Protein AF-A0A9E1VMJ1-F1 (afdb_monomer_lite)

Secondary structure (DSSP, 8-state):
-PPP-----S--EEE-----TTSSHHHHHHHHHTSTTBPPP---HHHHHHHHHHHTTSS-HHHHHHHHHHHHHHHHHHHHTTTT----TTSTT-GGGSS-THHHHHHTTS--GGGHHHHHHHH--EEE-

Radius of gyration: 15.71 Å; chains: 1; bounding box: 40×33×39 Å

Structure (mmCIF, N/CA/C/O backbone):
data_AF-A0A9E1VMJ1-F1
#
_entry.id   AF-A0A9E1VMJ1-F1
#
loop_
_atom_site.group_PDB
_atom_site.id
_atom_site.type_symbol
_atom_site.label_atom_id
_atom_site.label_alt_id
_atom_site.label_comp_id
_atom_site.label_asym_id
_atom_site.label_entity_id
_atom_site.label_seq_id
_atom_site.pdbx_PDB_ins_code
_atom_site.Cartn_x
_atom_site.Cartn_y
_atom_site.Cartn_z
_atom_site.occupancy
_atom_site.B_iso_or_equiv
_atom_site.auth_seq_id
_atom_site.auth_comp_id
_atom_site.auth_asym_id
_atom_site.auth_atom_id
_atom_site.pdbx_PDB_model_num
ATOM 1 N N . MET A 1 1 ? -27.225 -10.116 18.320 1.00 72.56 1 MET A N 1
ATOM 2 C CA . MET A 1 1 ? -26.553 -9.178 17.393 1.00 72.56 1 MET A CA 1
ATOM 3 C C . MET A 1 1 ? -25.948 -9.985 16.261 1.00 72.56 1 MET A C 1
ATOM 5 O O . MET A 1 1 ? -25.464 -11.077 16.528 1.00 72.56 1 MET A O 1
ATOM 9 N N . VAL A 1 2 ? -26.036 -9.494 15.025 1.00 88.06 2 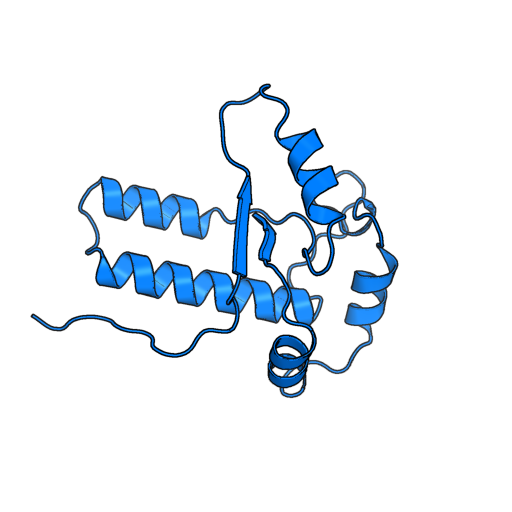VAL A N 1
ATOM 10 C CA . VAL A 1 2 ? -25.377 -10.110 13.863 1.00 88.06 2 VAL A CA 1
ATOM 11 C C . VAL A 1 2 ? -23.938 -9.604 13.831 1.00 88.06 2 VAL A C 1
ATOM 13 O O . VAL A 1 2 ? -23.740 -8.401 13.944 1.00 88.06 2 VAL A O 1
ATOM 16 N N . THR A 1 3 ? -22.961 -10.503 13.708 1.00 93.88 3 THR A N 1
ATOM 17 C CA . THR A 1 3 ? -21.536 -10.149 13.616 1.00 93.88 3 THR A CA 1
ATOM 18 C C . THR A 1 3 ? -21.073 -10.249 12.172 1.00 93.88 3 THR A C 1
ATOM 20 O O . THR A 1 3 ? -21.256 -11.284 11.528 1.00 93.88 3 THR A O 1
ATOM 23 N N . LEU A 1 4 ? -20.447 -9.190 11.669 1.00 93.38 4 LEU A N 1
ATOM 24 C CA . LEU A 1 4 ? -19.825 -9.183 10.353 1.00 93.38 4 LEU A CA 1
ATOM 25 C C . LEU A 1 4 ? -18.495 -9.942 10.396 1.00 93.38 4 LEU A C 1
ATOM 27 O O . LEU A 1 4 ? -17.663 -9.752 11.28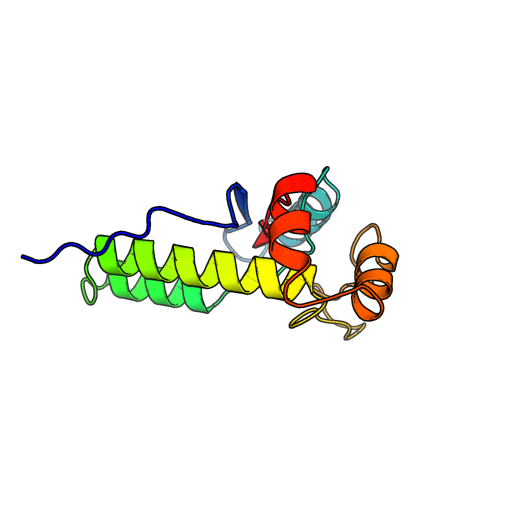2 1.00 93.38 4 LEU A O 1
ATOM 31 N N . SER A 1 5 ? -18.291 -10.832 9.430 1.00 91.69 5 SER A N 1
ATOM 32 C CA . SER A 1 5 ? -17.053 -11.596 9.315 1.00 91.69 5 SER A CA 1
ATOM 33 C C . SER A 1 5 ? -16.753 -11.903 7.856 1.00 91.69 5 SER A C 1
ATOM 35 O O . SER A 1 5 ? -17.592 -12.444 7.134 1.00 91.69 5 SER A O 1
ATOM 37 N N . ARG A 1 6 ? -15.528 -11.585 7.435 1.00 89.50 6 ARG A N 1
ATOM 38 C CA . ARG A 1 6 ? -14.956 -11.978 6.148 1.00 89.50 6 ARG A CA 1
ATOM 39 C C . ARG A 1 6 ? -13.825 -12.966 6.421 1.00 89.50 6 ARG A C 1
ATOM 41 O O . ARG A 1 6 ? -12.862 -12.624 7.095 1.00 89.50 6 ARG A O 1
ATOM 48 N N . LYS A 1 7 ? -13.970 -14.201 5.933 1.00 88.81 7 LYS A N 1
ATOM 49 C CA . LYS A 1 7 ? -12.997 -15.280 6.184 1.00 88.81 7 LYS A CA 1
ATOM 50 C C . LYS A 1 7 ? -11.830 -15.282 5.200 1.00 88.81 7 LYS A C 1
ATOM 52 O O . LYS A 1 7 ? -10.720 -15.613 5.591 1.00 88.81 7 LYS A O 1
ATOM 57 N N . ASN A 1 8 ? -12.096 -14.921 3.946 1.00 90.75 8 ASN A N 1
ATOM 58 C CA . ASN A 1 8 ? -11.112 -14.956 2.870 1.00 90.75 8 ASN A CA 1
ATOM 59 C C . ASN A 1 8 ? -10.637 -13.540 2.554 1.00 90.75 8 ASN A C 1
ATOM 61 O O . ASN A 1 8 ? -11.457 -12.624 2.467 1.00 90.75 8 ASN A O 1
ATOM 65 N N . TYR A 1 9 ? -9.337 -13.395 2.345 1.00 92.94 9 TYR A N 1
ATOM 66 C CA . TYR A 1 9 ? -8.681 -12.146 1.986 1.00 92.94 9 TYR A CA 1
ATOM 67 C C . TYR A 1 9 ? -7.532 -12.434 1.016 1.00 92.94 9 TYR A C 1
ATOM 69 O O . TYR A 1 9 ? -6.956 -13.520 1.029 1.00 92.94 9 TYR A O 1
ATOM 77 N N . PHE A 1 10 ? -7.228 -11.463 0.165 1.00 94.12 10 PHE A N 1
ATOM 78 C CA . PHE A 1 10 ? -6.083 -11.465 -0.741 1.00 94.12 10 PHE A CA 1
ATOM 79 C C . PHE A 1 10 ? -4.867 -10.795 -0.100 1.00 94.12 10 PHE A C 1
ATOM 81 O O . PHE A 1 10 ? -3.746 -11.276 -0.248 1.00 94.12 10 PHE A O 1
ATOM 88 N N . ALA A 1 11 ? -5.078 -9.689 0.618 1.00 94.56 11 ALA A N 1
ATOM 89 C CA . ALA A 1 11 ? -4.002 -8.935 1.252 1.00 94.56 11 ALA A CA 1
ATOM 90 C C . ALA A 1 11 ? -3.560 -9.597 2.571 1.00 94.56 11 ALA A C 1
ATOM 92 O O . ALA A 1 11 ? -3.917 -9.152 3.657 1.00 94.56 11 ALA A O 1
ATOM 93 N N . GLU A 1 12 ? -2.782 -10.683 2.482 1.00 94.44 12 GLU A N 1
ATOM 94 C CA . GLU A 1 12 ? -2.308 -11.426 3.664 1.00 94.44 12 GLU A CA 1
ATOM 95 C C . GLU A 1 12 ? -1.321 -10.630 4.526 1.00 94.44 12 GLU A C 1
ATOM 97 O O . GLU A 1 12 ? -1.262 -10.810 5.744 1.00 94.44 12 GLU A O 1
ATOM 102 N N . LYS A 1 13 ? -0.512 -9.779 3.888 1.00 96.88 13 LYS A N 1
ATOM 103 C CA . LYS A 1 13 ? 0.498 -8.953 4.547 1.00 96.88 13 LYS A CA 1
ATOM 104 C C . LYS A 1 13 ? 0.355 -7.514 4.099 1.00 96.88 13 LYS A C 1
ATOM 106 O O . LYS A 1 13 ? 0.337 -7.219 2.906 1.00 96.88 13 LYS A O 1
ATOM 111 N N . ILE A 1 14 ? 0.283 -6.633 5.084 1.00 96.44 14 ILE A N 1
ATOM 112 C CA . ILE A 1 14 ? 0.139 -5.199 4.890 1.00 96.44 14 ILE A CA 1
ATOM 113 C C . ILE A 1 14 ? 1.157 -4.515 5.798 1.00 96.44 14 ILE A C 1
ATOM 115 O O . ILE A 1 14 ? 1.301 -4.895 6.963 1.00 96.44 14 ILE A O 1
ATOM 119 N N . VAL A 1 15 ? 1.860 -3.524 5.265 1.00 95.94 15 VAL A N 1
ATOM 120 C CA . VAL A 1 15 ? 2.715 -2.617 6.028 1.00 95.94 15 VAL A CA 1
ATOM 121 C C . VAL A 1 15 ? 2.101 -1.222 5.993 1.00 95.94 15 VAL A C 1
ATOM 123 O O . VAL A 1 15 ? 1.675 -0.761 4.939 1.00 95.94 15 VAL A O 1
ATOM 126 N N . PHE A 1 16 ? 2.036 -0.586 7.161 1.00 94.44 16 PHE A N 1
ATOM 127 C CA . PHE A 1 16 ? 1.625 0.806 7.326 1.00 94.44 16 PHE A CA 1
ATOM 128 C C . PHE A 1 16 ? 2.814 1.601 7.860 1.00 94.44 16 PHE A C 1
ATOM 130 O O . PHE A 1 16 ? 3.391 1.229 8.888 1.00 94.44 16 PHE A O 1
ATOM 137 N N . VAL A 1 17 ? 3.173 2.688 7.185 1.00 93.06 17 VAL A N 1
ATOM 138 C CA . VAL A 1 17 ? 4.251 3.593 7.589 1.00 93.06 17 VAL A CA 1
ATOM 139 C C . VAL A 1 17 ? 3.657 4.920 8.058 1.00 93.06 17 VAL A C 1
ATOM 141 O O . VAL A 1 17 ? 3.454 5.846 7.277 1.00 93.06 17 VAL A O 1
ATOM 144 N N . ASP A 1 18 ? 3.425 5.041 9.365 1.00 91.12 18 ASP A N 1
ATOM 145 C CA . ASP A 1 18 ? 2.767 6.209 9.966 1.00 91.12 18 ASP A CA 1
ATOM 146 C C . ASP A 1 18 ? 3.644 6.955 10.998 1.00 91.12 18 ASP A C 1
ATOM 148 O O . ASP A 1 18 ? 4.699 6.482 11.425 1.00 91.12 18 ASP A O 1
ATOM 152 N N . GLY A 1 19 ? 3.245 8.182 11.350 1.00 90.38 19 GLY A N 1
ATOM 153 C CA . GLY A 1 19 ? 3.888 9.061 12.328 1.00 90.38 19 GLY A CA 1
ATOM 154 C C . GLY A 1 19 ? 3.744 10.551 11.988 1.00 90.38 19 GLY A C 1
ATOM 155 O O . GLY A 1 19 ? 3.141 10.942 10.991 1.00 90.38 19 GLY A O 1
ATOM 156 N N . LEU A 1 20 ? 4.360 11.429 12.781 1.00 92.62 20 LEU A N 1
ATOM 157 C CA . LEU A 1 20 ? 4.236 12.886 12.607 1.00 92.62 20 LEU A CA 1
ATOM 158 C C . LEU A 1 20 ? 4.966 13.423 11.358 1.00 92.62 20 LEU A C 1
ATOM 160 O O . LEU A 1 20 ? 5.939 12.822 10.890 1.00 92.62 20 LEU A O 1
ATOM 164 N N . PRO A 1 21 ? 4.536 14.558 10.777 1.00 91.75 21 PRO A N 1
ATOM 165 C CA . PRO A 1 21 ? 5.293 15.230 9.722 1.00 91.75 21 PRO A CA 1
ATOM 166 C C . PRO A 1 21 ? 6.748 15.490 10.144 1.00 91.75 21 PRO A C 1
ATOM 168 O O . PRO A 1 21 ? 7.021 15.834 11.289 1.00 91.75 21 PRO A O 1
ATOM 171 N N . GLY A 1 22 ? 7.695 15.306 9.221 1.00 92.00 22 GLY A N 1
ATOM 172 C CA . GLY A 1 22 ? 9.116 15.571 9.475 1.00 92.00 22 GLY A CA 1
ATOM 173 C C . GLY A 1 22 ? 9.904 14.460 10.185 1.00 92.00 22 GLY A C 1
ATOM 174 O O . GLY A 1 22 ? 11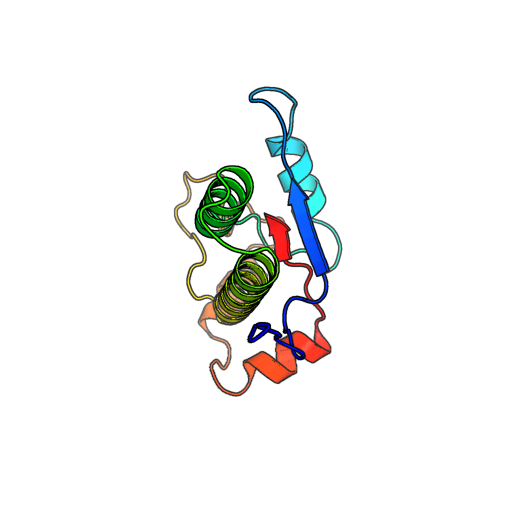.122 14.571 10.257 1.00 92.00 22 GLY A O 1
ATOM 175 N N . CYS A 1 23 ? 9.291 13.353 10.629 1.00 94.62 23 CYS A N 1
ATOM 176 C CA . CYS A 1 23 ? 10.031 12.255 11.284 1.00 94.62 23 CYS A CA 1
ATOM 177 C C . CYS A 1 23 ? 10.730 11.267 10.322 1.00 94.62 23 CYS A C 1
ATOM 179 O O . CYS A 1 23 ? 11.152 10.190 10.733 1.00 94.62 23 CYS A O 1
ATOM 181 N N . GLY A 1 24 ? 10.855 11.608 9.033 1.00 93.38 24 GLY A N 1
ATOM 182 C CA . GLY A 1 24 ? 11.598 10.799 8.055 1.00 93.38 24 GLY A CA 1
ATOM 183 C C . GLY A 1 24 ? 10.813 9.663 7.387 1.00 93.38 24 GLY A C 1
ATOM 184 O O . GLY A 1 24 ? 11.404 8.870 6.658 1.00 93.38 24 GLY A O 1
ATOM 185 N N . LYS A 1 25 ? 9.488 9.586 7.560 1.00 92.38 25 LYS A N 1
ATOM 186 C CA . LYS A 1 25 ? 8.652 8.510 6.979 1.00 92.38 25 LYS A CA 1
ATOM 187 C C . LYS A 1 25 ? 8.805 8.343 5.476 1.00 92.38 25 LYS A C 1
ATOM 189 O O . LYS A 1 25 ? 8.795 7.220 4.999 1.00 92.38 25 LYS A O 1
ATOM 194 N N . THR A 1 26 ? 8.982 9.432 4.734 1.00 91.25 26 THR A N 1
ATOM 195 C CA . THR A 1 26 ? 9.190 9.394 3.279 1.00 91.25 26 THR A CA 1
ATOM 196 C C . THR A 1 26 ? 10.426 8.577 2.894 1.00 91.25 26 THR A C 1
ATOM 198 O O . THR A 1 26 ? 10.375 7.780 1.956 1.00 91.25 26 THR A O 1
ATOM 201 N N . LEU A 1 27 ? 11.518 8.718 3.653 1.00 92.19 27 LEU A N 1
ATOM 202 C CA . LEU A 1 27 ? 12.730 7.923 3.460 1.00 92.19 27 LEU A CA 1
ATOM 203 C C . LEU A 1 27 ? 12.447 6.443 3.744 1.00 92.19 27 LEU A C 1
ATOM 205 O O . LEU A 1 27 ? 12.728 5.591 2.905 1.00 92.19 27 LEU A O 1
ATOM 209 N N . PHE A 1 28 ? 11.835 6.144 4.893 1.00 92.69 28 PHE A N 1
ATOM 210 C CA . PHE A 1 28 ? 11.503 4.767 5.265 1.00 92.69 28 PHE A CA 1
ATOM 211 C C . PHE A 1 28 ? 10.518 4.112 4.297 1.00 92.69 28 PHE A C 1
ATOM 213 O O . PHE A 1 28 ? 10.725 2.965 3.929 1.00 92.69 28 PHE A O 1
ATOM 220 N N . SER A 1 29 ? 9.513 4.843 3.818 1.00 90.75 29 SER A N 1
ATOM 221 C CA . SER A 1 29 ? 8.538 4.355 2.835 1.00 90.75 29 SER A CA 1
ATOM 222 C C . SER A 1 29 ? 9.229 3.930 1.540 1.00 90.75 29 SER A C 1
ATOM 224 O O . SER A 1 29 ? 8.896 2.894 0.968 1.00 90.75 29 SER A O 1
ATOM 226 N N . SER A 1 30 ? 10.240 4.689 1.105 1.00 90.06 30 SER A N 1
ATOM 227 C CA . SER A 1 30 ? 11.040 4.364 -0.082 1.00 90.06 30 SER A CA 1
ATOM 228 C C . SER A 1 30 ? 11.889 3.106 0.133 1.00 90.06 30 SER A C 1
ATOM 230 O O . SER A 1 30 ? 11.922 2.230 -0.727 1.00 90.06 30 SER A O 1
ATOM 232 N N . ILE A 1 31 ? 12.528 2.979 1.304 1.00 93.56 31 ILE A N 1
ATOM 233 C CA . ILE A 1 31 ? 13.335 1.802 1.670 1.00 93.56 31 ILE A CA 1
ATOM 234 C C . ILE A 1 31 ? 12.458 0.549 1.790 1.00 93.56 31 ILE A C 1
ATOM 236 O O . ILE A 1 31 ? 12.804 -0.498 1.250 1.00 93.56 31 ILE A O 1
ATOM 240 N N . ILE A 1 32 ? 11.313 0.655 2.466 1.00 95.06 32 ILE A N 1
ATOM 241 C CA . ILE A 1 32 ? 10.354 -0.439 2.651 1.00 95.06 32 ILE A CA 1
ATOM 242 C C . ILE A 1 32 ? 9.808 -0.897 1.297 1.00 95.06 32 ILE A C 1
ATOM 244 O O . ILE A 1 32 ? 9.786 -2.095 1.034 1.00 95.06 32 ILE A O 1
ATOM 248 N N . SER A 1 33 ? 9.470 0.036 0.400 1.00 93.69 33 SER A N 1
ATOM 249 C CA . SER A 1 33 ? 9.008 -0.283 -0.962 1.00 93.69 33 SER A CA 1
ATOM 250 C C . SER A 1 33 ? 10.032 -1.073 -1.785 1.00 93.69 33 SER A C 1
ATOM 252 O O . SER A 1 33 ? 9.650 -1.740 -2.741 1.00 93.69 33 SER A O 1
ATOM 254 N N . ALA A 1 34 ? 11.323 -0.982 -1.450 1.00 94.81 34 ALA A N 1
ATOM 255 C CA . ALA A 1 34 ? 12.402 -1.703 -2.124 1.00 94.81 34 ALA A CA 1
ATOM 256 C C . ALA A 1 34 ? 12.648 -3.117 -1.575 1.00 94.81 34 ALA A C 1
ATOM 258 O O . ALA A 1 34 ? 13.465 -3.856 -2.125 1.00 94.81 34 ALA A O 1
ATOM 259 N N . MET A 1 35 ? 11.967 -3.503 -0.494 1.00 96.56 35 MET A N 1
ATOM 260 C CA . MET A 1 35 ? 12.077 -4.846 0.066 1.00 96.56 35 MET A CA 1
ATOM 261 C C . MET A 1 35 ? 11.338 -5.876 -0.797 1.00 96.56 35 MET A C 1
ATOM 263 O O . MET A 1 35 ? 10.419 -5.553 -1.554 1.00 96.56 35 MET A O 1
ATOM 267 N N . ASP A 1 36 ? 11.740 -7.142 -0.660 1.00 96.12 36 ASP A N 1
ATOM 268 C CA . ASP A 1 36 ? 11.143 -8.249 -1.409 1.00 96.12 36 ASP A CA 1
ATOM 269 C C . ASP A 1 36 ? 9.617 -8.279 -1.240 1.00 96.12 36 ASP A C 1
ATOM 271 O O . ASP A 1 36 ? 9.099 -8.192 -0.124 1.00 96.12 36 ASP A O 1
ATOM 275 N N . LYS A 1 37 ? 8.911 -8.411 -2.369 1.00 96.56 37 LYS A N 1
ATOM 276 C CA . LYS A 1 37 ? 7.440 -8.478 -2.483 1.00 96.56 37 LYS A CA 1
ATOM 277 C C . LYS A 1 37 ? 6.664 -7.245 -2.023 1.00 96.56 37 LYS A C 1
ATOM 279 O O . LYS A 1 37 ? 5.440 -7.262 -2.132 1.00 96.56 37 LYS A O 1
ATOM 284 N N . VAL A 1 38 ? 7.314 -6.183 -1.554 1.00 97.38 38 VAL A N 1
ATOM 285 C CA . VAL A 1 38 ? 6.606 -4.963 -1.155 1.00 97.38 38 VAL A CA 1
ATOM 286 C C . VAL A 1 38 ? 6.153 -4.194 -2.394 1.00 97.38 38 VAL A C 1
ATOM 288 O O . VAL A 1 38 ? 6.934 -3.917 -3.307 1.00 97.38 38 VAL A O 1
ATOM 291 N N . GLU A 1 39 ? 4.862 -3.889 -2.454 1.00 96.88 39 GLU A N 1
ATOM 292 C CA . GLU A 1 39 ? 4.267 -3.093 -3.526 1.00 96.88 39 GLU A CA 1
ATOM 293 C C . GLU A 1 39 ? 4.656 -1.607 -3.402 1.00 96.88 39 GLU A C 1
ATOM 295 O O . GLU A 1 39 ? 5.255 -1.170 -2.415 1.00 96.88 39 GLU A O 1
ATOM 300 N N . LEU A 1 40 ? 4.365 -0.814 -4.437 1.00 95.62 40 LEU A N 1
ATOM 301 C CA . LEU A 1 40 ? 4.660 0.615 -4.414 1.00 95.62 40 LEU A CA 1
ATOM 302 C C . LEU A 1 40 ? 3.922 1.287 -3.253 1.00 95.62 40 LEU A C 1
ATOM 304 O O . LEU A 1 40 ? 2.834 0.852 -2.873 1.00 95.62 40 LEU A O 1
ATOM 308 N N . LEU A 1 41 ? 4.502 2.366 -2.728 1.00 93.44 41 LEU A N 1
ATOM 309 C CA . LEU A 1 41 ? 3.826 3.214 -1.754 1.00 93.44 41 LEU A CA 1
ATOM 310 C C . LEU A 1 41 ? 2.472 3.668 -2.306 1.00 93.44 41 LEU A C 1
ATOM 312 O O . LEU A 1 41 ? 2.392 4.245 -3.395 1.00 93.44 41 LEU A O 1
ATOM 316 N N . SER A 1 42 ? 1.418 3.451 -1.529 1.00 91.25 42 SER A N 1
ATOM 317 C CA . SER A 1 42 ? 0.073 3.889 -1.867 1.00 91.25 42 SER A CA 1
ATOM 318 C C . SER A 1 42 ? -0.583 4.566 -0.673 1.00 91.25 42 SER A C 1
ATOM 320 O O . SER A 1 42 ? -0.352 4.178 0.453 1.00 91.25 42 SER A O 1
ATOM 322 N N . TYR A 1 43 ? -1.411 5.580 -0.898 1.00 89.69 43 TYR A N 1
ATOM 323 C CA . TYR A 1 43 ? -2.175 6.196 0.189 1.00 89.69 43 TYR A CA 1
ATOM 324 C C . TYR A 1 43 ? -3.547 5.530 0.299 1.00 89.69 43 TYR A C 1
ATOM 326 O O . TYR A 1 43 ? -4.120 5.139 -0.722 1.00 89.69 43 TYR A O 1
ATOM 334 N N . SER A 1 44 ? -4.078 5.417 1.518 1.00 87.88 44 SER A N 1
ATOM 335 C CA . SER A 1 44 ? -5.409 4.855 1.769 1.00 87.88 44 SER A CA 1
ATOM 336 C C . SER A 1 44 ? -6.179 5.674 2.805 1.00 87.88 44 SER A C 1
ATOM 338 O O . SER A 1 44 ? -6.293 5.297 3.976 1.00 87.88 44 SER A O 1
ATOM 340 N N . TYR A 1 45 ? -6.770 6.770 2.337 1.00 91.94 45 TYR A N 1
ATOM 341 C CA . TYR A 1 45 ? -7.624 7.645 3.143 1.00 91.94 45 TYR A CA 1
ATOM 342 C C . TYR A 1 45 ? -8.859 6.916 3.686 1.00 91.94 45 TYR A C 1
ATOM 344 O O . TYR A 1 45 ? -9.346 7.217 4.770 1.00 91.94 45 TYR A O 1
ATOM 352 N N . GLU A 1 46 ? -9.359 5.916 2.964 1.00 94.81 46 GLU A N 1
ATOM 353 C CA . GLU A 1 46 ? -10.508 5.107 3.358 1.00 94.81 46 GLU A CA 1
ATOM 354 C C . GLU A 1 46 ? -10.249 4.371 4.675 1.00 94.81 46 GLU A C 1
ATOM 356 O O . GLU A 1 46 ? -11.111 4.359 5.552 1.00 94.81 46 GLU A O 1
ATOM 361 N N . ILE A 1 47 ? -9.055 3.794 4.839 1.00 96.12 47 ILE A N 1
ATOM 362 C CA . ILE A 1 47 ? -8.661 3.112 6.081 1.00 96.12 47 ILE A CA 1
ATOM 363 C C . ILE A 1 47 ? -8.576 4.116 7.233 1.00 96.12 47 ILE A C 1
ATOM 365 O O . ILE A 1 47 ? -9.089 3.830 8.314 1.00 96.12 47 ILE A O 1
ATOM 369 N N . GLU A 1 48 ? -8.013 5.306 7.006 1.00 95.19 48 GLU A N 1
ATOM 370 C CA . GLU A 1 48 ? -7.975 6.364 8.022 1.00 95.19 48 GLU A CA 1
ATOM 371 C C . GLU A 1 48 ? -9.384 6.778 8.460 1.00 95.19 48 GLU A C 1
ATOM 373 O O . GLU A 1 48 ? -9.672 6.817 9.657 1.00 95.19 48 GLU A O 1
ATOM 378 N N . HIS A 1 49 ? -10.294 7.009 7.510 1.00 97.62 49 HIS A N 1
ATOM 379 C CA . HIS A 1 49 ? -11.688 7.339 7.807 1.00 97.62 49 HIS A CA 1
ATOM 380 C C . HIS A 1 49 ? -12.394 6.217 8.584 1.00 97.62 49 HIS A C 1
ATOM 382 O O . HIS A 1 49 ? -13.143 6.492 9.522 1.00 97.62 49 HIS A O 1
ATOM 388 N N . ILE A 1 50 ? -12.143 4.946 8.245 1.00 98.19 50 ILE A N 1
ATOM 389 C CA . ILE A 1 50 ? -12.697 3.802 8.985 1.00 98.19 50 ILE A CA 1
ATOM 390 C C . ILE A 1 50 ? -12.178 3.797 10.428 1.00 98.19 50 ILE A C 1
ATOM 392 O O . ILE A 1 50 ? -12.968 3.645 11.363 1.00 98.19 50 ILE A O 1
ATOM 396 N N . CYS A 1 51 ? -10.875 4.007 10.627 1.00 96.94 51 CYS A N 1
ATOM 397 C CA . CYS A 1 51 ? -10.271 4.103 11.955 1.00 96.94 51 CYS A CA 1
ATOM 398 C C . CYS A 1 51 ? -10.860 5.265 12.769 1.00 96.94 51 CYS A C 1
ATOM 400 O O . CYS A 1 51 ? -11.179 5.083 13.944 1.00 96.94 51 CYS A O 1
ATOM 402 N N . GLN A 1 52 ? -11.069 6.429 12.149 1.00 97.81 52 GLN A N 1
ATOM 403 C CA . GLN A 1 52 ? -11.699 7.591 12.784 1.00 97.81 52 GLN A CA 1
ATOM 404 C C . GLN A 1 52 ? -13.141 7.295 13.211 1.00 97.81 52 GLN A C 1
ATOM 406 O O . GLN A 1 52 ? -13.519 7.571 14.347 1.00 97.81 52 GLN A O 1
ATOM 411 N N . LEU A 1 53 ? -13.951 6.696 12.333 1.00 98.50 53 LEU A N 1
ATOM 412 C CA . LEU A 1 53 ? -15.336 6.334 12.650 1.00 98.50 53 LEU A CA 1
ATOM 413 C C . LEU A 1 53 ? -15.421 5.301 13.775 1.00 98.50 53 LEU A C 1
ATOM 415 O O . LEU A 1 53 ? -16.319 5.388 14.614 1.00 98.50 53 LEU A O 1
ATOM 419 N N . PHE A 1 54 ? -14.499 4.337 13.799 1.00 98.44 54 PHE A N 1
ATOM 420 C CA . PHE A 1 54 ? -14.407 3.367 14.883 1.00 98.44 54 PHE A CA 1
ATOM 421 C C . PHE A 1 54 ? -14.021 4.041 16.205 1.00 98.44 54 PHE A C 1
ATOM 423 O O . PHE A 1 54 ? -14.684 3.818 17.214 1.00 98.44 54 PHE A O 1
ATOM 430 N N . TYR A 1 55 ? -13.011 4.915 16.192 1.00 98.31 55 TYR A N 1
ATOM 431 C CA . TYR A 1 55 ? -12.580 5.678 17.367 1.00 98.31 55 TYR A CA 1
ATOM 432 C C . TYR A 1 55 ? -13.692 6.571 17.939 1.00 98.31 55 TYR A C 1
ATOM 434 O O . TYR A 1 55 ? -13.841 6.678 19.151 1.00 98.31 55 TYR A O 1
ATOM 442 N N . LEU A 1 56 ? -14.509 7.175 17.071 1.00 98.50 56 LEU A N 1
ATOM 443 C CA . LEU A 1 56 ? -15.672 7.990 17.445 1.00 98.50 56 LEU A CA 1
ATOM 444 C C . LEU A 1 56 ? -16.919 7.163 17.814 1.00 98.50 56 LEU A C 1
ATOM 446 O O . LEU A 1 56 ? -18.011 7.728 17.935 1.00 98.50 56 LEU A O 1
ATOM 450 N N . GLU A 1 57 ? -16.778 5.839 17.927 1.00 98.12 57 GLU A N 1
ATOM 451 C CA . GLU A 1 57 ? -17.844 4.886 18.260 1.00 98.12 57 GLU A CA 1
ATOM 452 C C . GLU A 1 57 ? -19.053 4.956 17.306 1.00 98.12 57 GLU A C 1
ATOM 454 O O . GLU A 1 57 ? -20.191 4.660 17.674 1.00 98.12 57 GLU A O 1
ATOM 459 N N . LYS A 1 58 ? -18.830 5.363 16.047 1.00 98.44 58 LYS A N 1
ATOM 460 C CA . LYS A 1 58 ? -19.880 5.445 15.014 1.00 98.44 58 LYS A CA 1
ATOM 461 C C . LYS A 1 58 ? -20.101 4.130 14.278 1.00 98.44 58 LYS A C 1
ATOM 463 O O . LYS A 1 58 ? -21.162 3.937 13.691 1.00 98.44 58 LYS A O 1
ATOM 468 N N . ILE A 1 59 ? -19.121 3.231 14.318 1.00 97.81 59 ILE A N 1
ATOM 469 C CA . ILE A 1 59 ? -19.198 1.883 13.752 1.00 97.81 59 ILE A CA 1
ATOM 470 C C . ILE A 1 59 ? -18.663 0.859 14.751 1.00 97.81 59 ILE A C 1
ATOM 472 O O . ILE A 1 59 ? -17.802 1.161 15.574 1.00 97.81 59 ILE A O 1
ATOM 476 N N . GLN A 1 60 ? -19.162 -0.372 14.657 1.00 97.50 60 GLN A N 1
ATOM 477 C CA . GLN A 1 60 ? -18.684 -1.486 15.473 1.00 97.50 60 GLN A CA 1
ATOM 478 C C . GLN A 1 60 ? -17.345 -2.031 14.947 1.00 97.50 60 GLN A C 1
ATOM 480 O O . GLN A 1 60 ? -16.991 -1.858 13.777 1.00 97.50 60 GLN A O 1
ATOM 485 N N . LEU A 1 61 ? -16.592 -2.709 15.818 1.00 97.25 61 LEU A N 1
ATOM 486 C CA . LEU A 1 61 ? -15.267 -3.251 15.493 1.00 97.25 61 LEU A CA 1
ATOM 487 C C . L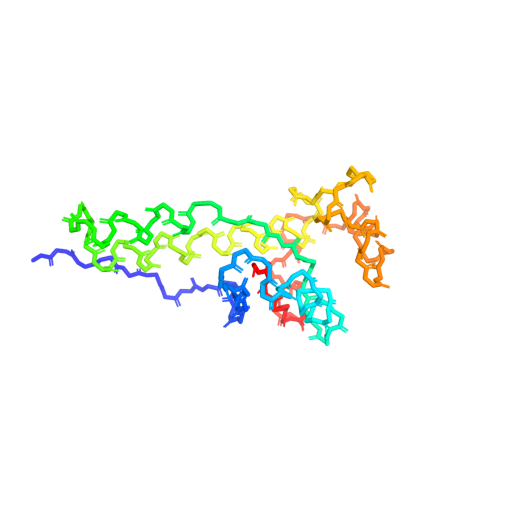EU A 1 61 ? -15.303 -4.260 14.334 1.00 97.25 61 LEU A C 1
ATOM 489 O O . LEU A 1 61 ? -14.384 -4.307 13.519 1.00 97.25 61 LEU A O 1
ATOM 493 N N . ASP A 1 62 ? -16.337 -5.092 14.268 1.00 97.31 62 ASP A N 1
ATOM 494 C CA . ASP A 1 62 ? -16.520 -6.086 13.210 1.00 97.31 62 ASP A CA 1
ATOM 495 C C . ASP A 1 62 ? -16.782 -5.433 11.843 1.00 97.31 62 ASP A C 1
ATOM 497 O O . ASP A 1 62 ? -16.198 -5.851 10.839 1.00 97.31 62 ASP A O 1
ATOM 501 N N . ALA A 1 63 ? -17.567 -4.353 11.810 1.00 97.19 63 ALA A N 1
ATOM 502 C CA . ALA A 1 63 ? -17.766 -3.520 10.630 1.00 97.19 63 ALA A CA 1
ATOM 503 C C . ALA A 1 63 ? -16.454 -2.861 10.186 1.00 97.19 63 ALA A C 1
ATOM 505 O O . ALA A 1 63 ? -16.087 -2.971 9.017 1.00 97.19 63 ALA A O 1
ATOM 506 N N . ALA A 1 64 ? -15.706 -2.250 11.112 1.00 97.81 64 ALA A N 1
ATOM 507 C CA . ALA A 1 64 ? -14.416 -1.627 10.812 1.00 97.81 64 ALA A CA 1
ATOM 508 C C . ALA A 1 64 ? -13.417 -2.636 10.216 1.00 97.81 64 ALA A C 1
ATOM 510 O O . ALA A 1 64 ? -12.867 -2.405 9.140 1.00 97.81 64 ALA A O 1
ATOM 511 N N . LYS A 1 65 ? -13.249 -3.803 10.856 1.00 96.62 65 LYS A N 1
ATOM 512 C CA . LYS A 1 65 ? -12.388 -4.895 10.364 1.00 96.62 65 LYS A CA 1
ATOM 513 C C . LYS A 1 65 ? -12.801 -5.383 8.978 1.00 96.62 65 LYS A C 1
ATOM 515 O O . LYS A 1 65 ? -11.948 -5.585 8.114 1.00 96.62 65 LYS A O 1
ATOM 520 N N . THR A 1 66 ? -14.103 -5.571 8.766 1.00 96.62 66 THR A N 1
ATOM 521 C CA . THR A 1 66 ? -14.641 -6.044 7.486 1.00 96.62 66 THR A CA 1
ATOM 522 C C . THR A 1 66 ? -14.382 -5.026 6.379 1.00 96.62 66 THR A C 1
ATOM 524 O O . THR A 1 66 ? -13.923 -5.408 5.305 1.00 96.62 66 THR A O 1
ATOM 527 N N . MET A 1 67 ? -14.609 -3.736 6.643 1.00 97.06 67 MET A N 1
ATOM 528 C CA . MET A 1 67 ? -14.355 -2.676 5.668 1.00 97.06 67 MET A CA 1
ATOM 529 C C . MET A 1 67 ? -12.871 -2.543 5.337 1.00 97.06 67 MET A C 1
ATOM 531 O O . MET A 1 67 ? -12.541 -2.514 4.157 1.00 97.06 67 MET A O 1
ATOM 535 N N . ILE A 1 68 ? -11.978 -2.541 6.335 1.00 96.75 68 ILE A N 1
ATOM 536 C CA . ILE A 1 68 ? -10.527 -2.509 6.086 1.00 96.75 68 ILE A CA 1
ATOM 537 C C . ILE A 1 68 ? -10.127 -3.691 5.200 1.00 96.75 68 ILE A C 1
ATOM 539 O O . ILE A 1 68 ? -9.483 -3.480 4.181 1.00 96.75 68 ILE A O 1
ATOM 543 N N . SER A 1 69 ? -10.595 -4.904 5.515 1.00 96.25 69 SER A N 1
ATOM 544 C CA . SER A 1 69 ? -10.285 -6.105 4.722 1.00 96.25 69 SER A CA 1
ATOM 545 C C . SER A 1 69 ? -10.744 -5.981 3.263 1.00 96.25 69 SER A C 1
ATOM 547 O O . SER A 1 69 ? -10.024 -6.364 2.345 1.00 96.25 69 SER A O 1
ATOM 549 N N . ILE A 1 70 ? -11.941 -5.426 3.031 1.00 96.31 70 ILE A N 1
ATOM 550 C CA . ILE A 1 70 ? -12.460 -5.175 1.678 1.00 96.31 70 ILE A CA 1
ATOM 551 C C . ILE A 1 70 ? -11.582 -4.160 0.941 1.00 96.31 70 ILE A C 1
ATOM 553 O O . ILE A 1 70 ? -11.235 -4.390 -0.217 1.00 96.31 70 ILE A O 1
ATOM 557 N N . GLN A 1 71 ? -11.211 -3.059 1.600 1.00 96.75 71 GLN A N 1
ATOM 558 C CA . GLN A 1 71 ? -10.415 -2.003 0.976 1.00 96.75 71 GLN A CA 1
ATOM 559 C C . GLN A 1 71 ? -9.008 -2.483 0.624 1.00 96.75 71 GLN A C 1
ATOM 561 O O . GLN A 1 71 ? -8.518 -2.211 -0.470 1.00 96.75 71 GLN A O 1
ATOM 566 N N . THR A 1 72 ? -8.371 -3.253 1.504 1.00 96.94 72 THR A N 1
ATOM 567 C CA . THR A 1 72 ? -7.029 -3.794 1.263 1.00 96.94 72 THR A CA 1
ATOM 568 C C . THR A 1 72 ? -7.026 -4.834 0.147 1.00 96.94 72 THR A C 1
ATOM 570 O O . THR A 1 72 ? -6.140 -4.805 -0.707 1.00 96.94 72 THR A O 1
ATOM 573 N N . ASP A 1 73 ? -8.037 -5.708 0.099 1.00 96.62 73 ASP A N 1
ATOM 574 C CA . ASP A 1 73 ? -8.195 -6.687 -0.984 1.00 96.62 73 ASP A CA 1
ATOM 575 C C . ASP A 1 73 ? -8.390 -5.990 -2.332 1.00 96.62 73 ASP A C 1
ATOM 577 O O . ASP A 1 73 ? -7.730 -6.337 -3.313 1.00 96.62 73 ASP A O 1
ATOM 581 N N . LEU A 1 74 ? -9.275 -4.989 -2.375 1.00 96.31 74 LEU A N 1
ATOM 582 C CA . LEU A 1 74 ? -9.564 -4.227 -3.585 1.00 96.31 74 LEU A CA 1
ATOM 583 C C . LEU A 1 74 ? -8.332 -3.456 -4.061 1.00 96.31 74 LEU A C 1
ATOM 585 O O . LEU A 1 74 ? -7.991 -3.507 -5.243 1.00 96.31 74 LEU A O 1
ATOM 589 N N . LYS A 1 75 ? -7.630 -2.786 -3.140 1.00 97.19 75 LYS A N 1
ATOM 590 C CA . LYS A 1 75 ? -6.420 -2.030 -3.459 1.00 97.19 75 LYS A CA 1
ATOM 591 C C . LYS A 1 75 ? -5.334 -2.933 -4.027 1.00 97.19 75 LYS A C 1
ATOM 593 O O . LYS A 1 75 ? -4.719 -2.580 -5.036 1.00 97.19 75 LYS A O 1
ATOM 598 N N . LEU A 1 76 ? -5.102 -4.087 -3.401 1.00 97.19 76 LEU A N 1
ATOM 599 C CA . LEU A 1 76 ? -4.108 -5.040 -3.871 1.00 97.19 76 LEU A CA 1
ATOM 600 C C . LEU A 1 76 ? -4.482 -5.593 -5.247 1.00 97.19 76 LEU A C 1
ATOM 602 O O . LEU A 1 76 ? -3.658 -5.569 -6.156 1.00 97.19 76 LEU A O 1
ATOM 606 N N . TYR A 1 77 ? -5.729 -6.033 -5.417 1.00 97.00 77 TYR A N 1
ATOM 607 C CA . TYR A 1 77 ? -6.237 -6.533 -6.691 1.00 97.00 77 TYR A CA 1
ATOM 608 C C . TYR A 1 77 ? -6.053 -5.508 -7.819 1.00 97.00 77 TYR A C 1
ATOM 610 O O . TYR A 1 77 ? -5.448 -5.825 -8.844 1.00 97.00 77 TYR A O 1
ATOM 618 N N . ASN A 1 78 ? -6.480 -4.259 -7.606 1.00 96.56 78 ASN A N 1
ATOM 619 C CA . ASN A 1 78 ? -6.320 -3.190 -8.592 1.00 96.56 78 ASN A CA 1
ATOM 620 C C . ASN A 1 78 ? -4.839 -2.924 -8.899 1.00 96.56 78 ASN A C 1
ATOM 622 O O . ASN A 1 78 ? -4.455 -2.862 -10.064 1.00 96.56 78 ASN A O 1
ATOM 626 N N . THR A 1 79 ? -3.986 -2.869 -7.876 1.00 96.25 79 THR A N 1
ATOM 627 C CA . THR A 1 79 ? -2.544 -2.617 -8.043 1.00 96.25 79 THR A CA 1
ATOM 628 C C . THR A 1 79 ? -1.848 -3.734 -8.835 1.00 96.25 79 THR A C 1
ATOM 630 O O . THR A 1 79 ? -0.996 -3.472 -9.690 1.00 96.25 79 THR A O 1
ATOM 633 N N . MET A 1 80 ? -2.234 -4.991 -8.606 1.00 96.19 80 MET A N 1
ATOM 634 C CA . MET A 1 80 ? -1.740 -6.157 -9.349 1.00 96.19 80 MET A CA 1
ATOM 635 C C . MET A 1 80 ? -2.210 -6.161 -10.810 1.00 96.19 80 MET A C 1
ATOM 637 O O . MET A 1 80 ? -1.492 -6.655 -11.678 1.00 96.19 80 MET A O 1
ATOM 641 N N . MET A 1 81 ? -3.370 -5.556 -11.077 1.00 96.00 81 MET A N 1
ATOM 642 C CA . MET A 1 81 ? -3.910 -5.293 -12.415 1.00 96.00 81 MET A CA 1
ATOM 643 C C . MET A 1 81 ? -3.327 -4.063 -13.116 1.00 96.00 81 MET A C 1
ATOM 645 O O . MET A 1 81 ? -3.700 -3.788 -14.252 1.00 96.00 81 MET A O 1
ATOM 649 N N . GLY A 1 82 ? -2.497 -3.263 -12.442 1.00 95.75 82 GLY A N 1
ATOM 650 C CA . GLY A 1 82 ? -2.067 -1.959 -12.958 1.00 95.75 82 GLY A CA 1
ATOM 651 C C . GLY A 1 82 ? -3.150 -0.868 -12.916 1.00 95.75 82 GLY A C 1
ATOM 652 O O . GLY A 1 82 ? -2.938 0.220 -13.447 1.00 95.75 82 GLY A O 1
ATOM 653 N N . ARG A 1 83 ? -4.297 -1.125 -12.273 1.00 95.19 83 ARG A N 1
ATOM 654 C CA . ARG A 1 83 ? -5.346 -0.130 -11.991 1.00 95.19 83 ARG A CA 1
ATOM 655 C C . ARG A 1 83 ? -4.990 0.669 -10.735 1.00 95.19 83 ARG A C 1
ATOM 657 O O . ARG A 1 83 ? -4.339 0.159 -9.829 1.00 95.19 83 ARG A O 1
ATOM 664 N N . ASP A 1 84 ? -5.435 1.923 -10.677 1.00 93.94 84 ASP A N 1
ATOM 665 C CA . ASP A 1 84 ? -5.196 2.848 -9.554 1.00 93.94 84 ASP A CA 1
ATOM 666 C C . ASP A 1 84 ? -3.713 3.011 -9.162 1.00 93.94 84 ASP A C 1
ATOM 668 O O . ASP A 1 84 ? -3.381 3.294 -8.004 1.00 93.94 84 ASP A O 1
ATOM 672 N N . VAL A 1 85 ? -2.817 2.836 -10.140 1.00 95.62 85 VAL A N 1
ATOM 673 C CA . VAL A 1 85 ? -1.382 3.097 -10.013 1.00 95.62 85 VAL A CA 1
ATOM 674 C C . VAL A 1 85 ? -1.098 4.514 -10.502 1.00 95.62 85 VAL A C 1
ATOM 676 O O . VAL A 1 85 ? -1.476 4.897 -11.609 1.00 95.62 85 VAL A O 1
ATOM 679 N N . ASN A 1 86 ? -0.425 5.308 -9.673 1.00 95.56 86 ASN A N 1
ATOM 680 C CA . ASN A 1 86 ? -0.068 6.674 -10.027 1.00 95.56 86 ASN A CA 1
ATOM 681 C C . ASN A 1 86 ? 1.147 6.683 -10.966 1.00 95.56 86 ASN A C 1
ATOM 683 O O . ASN A 1 86 ? 2.207 6.188 -10.602 1.00 95.56 86 ASN A O 1
ATOM 687 N N . PHE A 1 87 ? 1.019 7.284 -12.148 1.00 96.31 87 PHE A N 1
ATOM 688 C CA . PHE A 1 87 ? 2.131 7.485 -13.089 1.00 96.31 87 PHE A CA 1
ATOM 689 C C . PHE A 1 87 ? 2.510 8.962 -13.261 1.00 96.31 87 PHE A C 1
ATOM 691 O O . PHE A 1 87 ? 3.318 9.295 -14.128 1.00 96.31 87 PHE A O 1
ATOM 698 N N . ARG A 1 88 ? 1.956 9.877 -12.450 1.00 96.25 88 ARG A N 1
ATOM 699 C CA . ARG A 1 88 ? 2.322 11.296 -12.505 1.00 96.25 88 ARG A CA 1
ATOM 700 C C . ARG A 1 88 ? 3.783 11.467 -12.052 1.00 96.25 88 ARG A C 1
ATOM 702 O O . ARG A 1 88 ? 4.084 11.114 -10.916 1.00 96.25 88 ARG A O 1
ATOM 709 N N . PRO A 1 89 ? 4.701 12.012 -12.873 1.00 94.19 89 PRO A N 1
ATOM 710 C CA . PRO A 1 89 ? 6.132 12.038 -12.534 1.00 94.19 89 PRO A CA 1
ATOM 711 C C . PRO A 1 89 ? 6.500 12.867 -11.299 1.00 94.19 89 PRO A C 1
ATOM 713 O O . PRO A 1 89 ? 7.469 12.556 -10.616 1.00 94.19 89 PRO A O 1
ATOM 716 N N . SER A 1 90 ? 5.732 13.917 -11.006 1.00 95.00 90 SER A N 1
ATOM 717 C CA . SER A 1 90 ? 5.989 14.822 -9.880 1.00 95.00 90 SER A CA 1
ATOM 718 C C . SER A 1 90 ? 5.638 14.240 -8.510 1.00 95.00 90 SER A C 1
ATOM 720 O O . SER A 1 90 ? 6.018 14.818 -7.495 1.00 95.00 90 SER A O 1
ATOM 722 N N . ASP A 1 91 ? 4.871 13.150 -8.464 1.00 93.56 91 ASP A N 1
ATOM 723 C CA . ASP A 1 91 ? 4.287 12.655 -7.221 1.00 93.56 91 ASP A CA 1
ATOM 724 C C . ASP A 1 91 ? 5.207 11.650 -6.529 1.00 93.56 91 ASP A C 1
ATOM 726 O O . ASP A 1 91 ? 5.788 10.769 -7.162 1.00 93.56 91 ASP A O 1
ATOM 730 N N . LEU A 1 92 ? 5.271 11.708 -5.196 1.00 90.38 92 LEU A N 1
ATOM 731 C CA . LEU A 1 92 ? 6.056 10.757 -4.403 1.00 90.38 92 LEU A CA 1
ATOM 732 C C . LEU A 1 92 ? 5.601 9.302 -4.619 1.00 90.38 92 LEU A C 1
ATOM 734 O O . LEU A 1 92 ? 6.434 8.407 -4.707 1.00 90.38 92 LEU A O 1
ATOM 738 N N . SER A 1 93 ? 4.292 9.076 -4.751 1.00 92.62 93 SER A N 1
ATOM 739 C CA . SER A 1 93 ? 3.688 7.756 -4.989 1.00 92.62 93 SER A CA 1
ATOM 740 C C . SER A 1 93 ? 3.751 7.293 -6.448 1.00 92.62 93 SER A C 1
ATOM 742 O O . SER A 1 93 ? 3.128 6.295 -6.802 1.00 92.62 93 SER A O 1
ATOM 744 N N . SER A 1 94 ? 4.454 8.021 -7.320 1.00 95.31 94 SER A N 1
ATOM 745 C CA . SER A 1 94 ? 4.576 7.641 -8.723 1.00 95.31 94 SER A CA 1
ATOM 746 C C . SER A 1 94 ? 5.270 6.290 -8.871 1.00 95.31 94 SER A C 1
ATOM 748 O O . SER A 1 94 ? 6.339 6.068 -8.303 1.00 95.31 94 SER A O 1
ATOM 750 N N . ALA A 1 95 ? 4.739 5.421 -9.727 1.00 96.69 95 ALA A N 1
ATOM 751 C CA . ALA A 1 95 ? 5.404 4.188 -10.131 1.00 96.69 95 ALA A CA 1
ATOM 752 C C . ALA A 1 95 ? 6.779 4.451 -10.771 1.00 96.69 95 ALA A C 1
ATOM 754 O O . ALA A 1 95 ? 7.646 3.583 -10.728 1.00 96.69 95 ALA A O 1
ATOM 755 N N . LEU A 1 96 ? 7.002 5.657 -11.310 1.00 95.19 96 LEU A N 1
ATOM 756 C CA . LEU A 1 96 ? 8.301 6.110 -11.817 1.00 95.19 96 LEU A CA 1
ATOM 757 C C . LEU A 1 96 ? 9.367 6.235 -10.717 1.00 95.19 96 LEU A C 1
ATOM 759 O O . LEU A 1 96 ? 10.549 6.076 -11.004 1.00 95.19 96 LEU A O 1
ATOM 763 N N . ASN A 1 97 ? 8.946 6.492 -9.477 1.00 91.62 97 ASN A N 1
ATOM 764 C CA . ASN A 1 97 ? 9.816 6.638 -8.308 1.00 91.62 97 ASN A CA 1
ATOM 765 C C . ASN A 1 97 ? 9.983 5.326 -7.524 1.00 91.62 97 ASN A C 1
ATOM 767 O O . ASN A 1 97 ? 10.738 5.271 -6.554 1.00 91.62 97 ASN A O 1
ATOM 771 N N . TYR A 1 98 ? 9.286 4.262 -7.924 1.00 94.94 98 TYR A N 1
ATOM 772 C CA . TYR A 1 98 ? 9.475 2.936 -7.348 1.00 94.94 98 TYR A CA 1
ATOM 773 C C . TYR A 1 98 ? 10.833 2.356 -7.766 1.00 94.94 98 TYR A C 1
ATOM 775 O O . TYR A 1 98 ? 11.324 2.650 -8.851 1.00 94.94 98 TYR A O 1
ATOM 783 N N . TYR A 1 99 ? 11.440 1.491 -6.944 1.00 93.19 99 TYR A N 1
ATOM 784 C CA . TYR A 1 99 ? 12.786 0.960 -7.223 1.00 93.19 99 TYR A CA 1
ATOM 785 C C . TYR A 1 99 ? 12.871 0.164 -8.538 1.00 93.19 99 TYR A C 1
ATOM 787 O O . TYR A 1 99 ? 13.937 0.069 -9.142 1.00 93.19 99 TYR A O 1
ATOM 795 N N . ASN A 1 100 ? 11.748 -0.413 -8.980 1.00 95.38 100 ASN A N 1
ATOM 796 C CA . ASN A 1 100 ? 11.636 -1.142 -10.237 1.00 95.38 100 ASN A CA 1
ATOM 797 C C . ASN A 1 100 ? 10.384 -0.710 -11.028 1.00 95.38 100 ASN A C 1
ATOM 799 O O . ASN A 1 100 ? 9.390 -1.445 -11.054 1.00 95.38 100 ASN A O 1
ATOM 803 N N . PRO A 1 101 ? 10.398 0.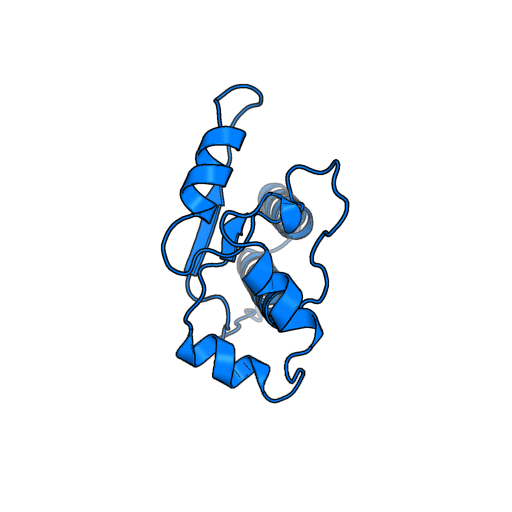464 -11.686 1.00 96.06 101 PRO A N 1
ATOM 804 C CA . PRO A 1 101 ? 9.229 0.991 -12.393 1.00 96.06 101 PRO A CA 1
ATOM 805 C C . PRO A 1 101 ? 8.710 0.042 -13.477 1.00 96.06 101 PRO A C 1
ATOM 807 O O . PRO A 1 101 ? 7.504 -0.042 -13.711 1.00 96.06 101 PRO A O 1
ATOM 810 N N . SER A 1 102 ? 9.615 -0.720 -14.108 1.00 96.50 102 SER A N 1
ATOM 811 C CA . SER A 1 102 ? 9.282 -1.664 -15.182 1.00 96.50 102 SER A CA 1
ATOM 812 C C . SER A 1 102 ? 8.225 -2.691 -14.766 1.00 96.50 102 SER A C 1
ATOM 814 O O . SER A 1 102 ? 7.372 -3.043 -15.577 1.00 96.50 102 SER A O 1
ATOM 816 N N . LYS A 1 103 ? 8.196 -3.085 -13.483 1.00 96.00 103 LYS A N 1
ATOM 817 C CA . LYS A 1 103 ? 7.173 -3.974 -12.913 1.00 96.00 103 LYS A CA 1
ATOM 818 C C . LYS A 1 103 ? 5.758 -3.453 -13.177 1.00 96.00 103 LYS A C 1
ATOM 820 O O . LYS A 1 103 ? 4.898 -4.216 -13.606 1.00 96.00 103 LYS A O 1
ATOM 825 N N . TYR A 1 104 ? 5.518 -2.161 -12.953 1.00 96.75 104 TYR A N 1
ATOM 826 C CA . TYR A 1 104 ? 4.189 -1.568 -13.120 1.00 96.75 104 TYR A CA 1
ATOM 827 C C . TYR A 1 104 ? 3.862 -1.249 -14.574 1.00 96.75 104 TYR A C 1
ATOM 829 O O . TYR A 1 104 ? 2.705 -1.375 -14.957 1.00 96.75 104 TYR A O 1
ATOM 837 N N . PHE A 1 105 ? 4.858 -0.922 -15.402 1.00 95.88 105 PHE A N 1
ATOM 838 C CA . PHE A 1 105 ? 4.648 -0.793 -16.848 1.00 95.88 105 PHE A CA 1
ATOM 839 C C . PHE A 1 105 ? 4.297 -2.128 -17.509 1.00 95.88 105 PHE A C 1
ATOM 841 O O . PHE A 1 105 ? 3.415 -2.168 -18.363 1.00 95.88 105 PHE A O 1
ATOM 848 N N . ASN A 1 106 ? 4.935 -3.226 -17.095 1.00 96.00 106 ASN A N 1
ATOM 849 C CA . ASN A 1 106 ? 4.611 -4.559 -17.602 1.00 96.00 106 ASN A CA 1
ATOM 850 C C . ASN A 1 106 ? 3.173 -4.945 -17.237 1.00 96.00 106 ASN A C 1
ATOM 852 O O . ASN A 1 106 ? 2.428 -5.391 -18.103 1.00 96.00 106 ASN A O 1
ATOM 856 N N . ARG A 1 107 ? 2.740 -4.651 -16.001 1.00 95.75 107 ARG A N 1
ATOM 857 C CA . ARG A 1 107 ? 1.360 -4.901 -15.554 1.00 95.75 107 ARG A CA 1
ATOM 858 C C . ARG A 1 107 ? 0.291 -4.193 -16.395 1.00 95.75 107 ARG A C 1
ATOM 860 O O . ARG A 1 107 ? -0.809 -4.718 -16.486 1.00 95.75 107 ARG A O 1
ATOM 867 N N . LEU A 1 108 ? 0.598 -3.062 -17.043 1.00 94.62 108 LEU A N 1
ATOM 868 C CA . LEU A 1 108 ? -0.343 -2.392 -17.959 1.00 94.62 108 LEU A CA 1
ATOM 869 C C . LEU A 1 108 ? -0.674 -3.231 -19.204 1.00 94.62 108 LEU A C 1
ATOM 871 O O . LEU A 1 108 ? -1.717 -3.019 -19.814 1.00 94.62 108 LEU A O 1
ATOM 875 N N . ASN A 1 109 ? 0.215 -4.152 -19.583 1.00 92.69 109 ASN A N 1
ATOM 876 C CA . ASN A 1 109 ? 0.068 -5.021 -20.752 1.00 92.69 109 ASN A CA 1
ATOM 877 C C . ASN A 1 109 ? -0.172 -6.496 -20.374 1.00 92.69 109 ASN A C 1
ATOM 879 O O . ASN A 1 109 ? -0.342 -7.330 -21.263 1.00 92.69 109 ASN A O 1
ATOM 883 N N . ASP A 1 110 ? -0.164 -6.827 -19.079 1.00 92.31 110 ASP A N 1
ATOM 884 C CA . ASP A 1 110 ? -0.399 -8.182 -18.576 1.00 92.31 110 ASP A CA 1
ATOM 885 C C . ASP A 1 110 ? -1.884 -8.573 -18.663 1.00 92.31 110 ASP A C 1
ATOM 887 O O . ASP A 1 110 ? -2.788 -7.737 -18.727 1.00 92.31 110 ASP A O 1
ATOM 891 N N . VAL A 1 111 ? -2.148 -9.881 -18.599 1.00 91.38 111 VAL A N 1
ATOM 892 C CA . VAL A 1 111 ? -3.513 -10.411 -18.508 1.00 91.38 111 VAL A CA 1
ATOM 893 C C . VAL A 1 111 ? -4.139 -10.018 -17.166 1.00 91.38 111 VAL A C 1
ATOM 895 O O . VAL A 1 111 ? -3.590 -10.295 -16.098 1.00 91.38 111 VAL A O 1
ATOM 898 N N . GLY A 1 112 ? -5.303 -9.376 -17.235 1.00 92.69 112 GLY A N 1
ATOM 899 C CA . GLY A 1 112 ? -6.062 -8.908 -16.082 1.00 92.69 112 GLY A CA 1
ATOM 900 C C . GLY A 1 112 ? -7.157 -9.865 -15.602 1.00 92.69 112 GLY A C 1
ATOM 901 O O . GLY A 1 112 ? -7.215 -11.044 -15.954 1.00 92.69 112 GLY A O 1
ATOM 902 N N . ASP A 1 113 ? -8.057 -9.307 -14.795 1.00 92.69 113 ASP A N 1
ATOM 903 C CA . ASP A 1 113 ? -9.314 -9.905 -14.354 1.00 92.69 113 ASP A CA 1
ATOM 904 C C . ASP A 1 113 ? -9.129 -11.283 -13.693 1.00 92.69 113 ASP A C 1
ATOM 906 O O . ASP A 1 113 ? -8.534 -11.389 -12.619 1.00 92.69 113 ASP A O 1
ATOM 910 N N . ALA A 1 114 ? -9.623 -12.351 -14.324 1.00 92.75 114 ALA A N 1
ATOM 911 C CA . ALA A 1 114 ? -9.655 -13.694 -13.747 1.00 92.75 114 ALA A CA 1
ATOM 912 C C . ALA A 1 114 ? -8.263 -14.287 -13.448 1.00 92.75 114 ALA A C 1
ATOM 914 O O . ALA A 1 114 ? -8.167 -15.183 -12.614 1.00 92.75 114 ALA A O 1
ATOM 915 N N . ALA A 1 115 ? -7.193 -13.785 -14.077 1.00 95.25 115 ALA A N 1
ATOM 916 C CA . ALA A 1 115 ? -5.825 -14.261 -13.842 1.00 95.25 115 ALA A CA 1
ATOM 917 C C . ALA A 1 115 ? -5.194 -13.705 -12.548 1.00 95.25 115 ALA A C 1
ATOM 919 O O . ALA A 1 115 ? -4.223 -14.247 -12.017 1.00 95.25 115 ALA A O 1
ATOM 920 N N . ILE A 1 116 ? -5.733 -12.608 -12.019 1.00 96.44 116 ILE A N 1
ATOM 921 C CA . ILE A 1 116 ? -5.110 -11.838 -10.936 1.00 96.44 116 ILE A CA 1
ATOM 922 C C . ILE A 1 116 ? -5.176 -12.541 -9.579 1.00 96.44 116 ILE A C 1
ATOM 924 O O . ILE A 1 116 ? -4.167 -12.513 -8.871 1.00 96.44 116 ILE A O 1
ATOM 928 N N . PRO A 1 117 ? -6.285 -13.204 -9.191 1.00 96.31 117 PRO A N 1
ATOM 929 C CA . PRO A 1 117 ? -6.325 -13.971 -7.949 1.00 96.31 117 PRO A CA 1
ATOM 930 C C . PRO A 1 117 ? -5.211 -15.022 -7.862 1.00 96.31 117 PRO A C 1
ATOM 932 O O . PRO A 1 117 ? -4.550 -15.127 -6.831 1.00 96.31 117 PRO A O 1
ATOM 935 N N . GLU A 1 118 ? -4.949 -15.755 -8.949 1.00 96.00 118 GLU A N 1
ATOM 936 C CA . GLU A 1 118 ? -3.865 -16.745 -8.994 1.00 96.00 118 GLU A CA 1
ATOM 937 C C . GLU A 1 118 ? -2.491 -16.081 -8.867 1.00 96.00 118 GLU A C 1
ATOM 939 O O . GLU A 1 118 ? -1.656 -16.537 -8.084 1.00 96.00 118 GLU A O 1
ATOM 944 N N . LYS A 1 119 ? -2.281 -14.957 -9.562 1.00 96.00 119 LYS A N 1
ATOM 945 C CA . LYS A 1 119 ? -1.047 -14.165 -9.473 1.00 96.00 119 LYS A CA 1
ATOM 946 C C . LYS A 1 119 ? -0.777 -13.689 -8.043 1.00 96.00 119 LYS A C 1
ATOM 948 O O . LYS A 1 119 ? 0.346 -13.807 -7.563 1.00 96.00 119 LYS A O 1
ATOM 953 N N . ILE A 1 120 ? -1.802 -13.218 -7.327 1.00 97.19 120 ILE A N 1
ATOM 954 C CA . ILE A 1 120 ? -1.688 -12.805 -5.918 1.00 97.19 120 ILE A CA 1
ATOM 955 C C . ILE A 1 120 ? -1.270 -13.980 -5.028 1.00 97.19 120 ILE A C 1
ATOM 957 O O . ILE A 1 120 ? -0.360 -13.835 -4.212 1.00 97.19 120 ILE A O 1
ATOM 961 N N . ILE A 1 121 ? -1.897 -15.148 -5.200 1.00 96.38 121 ILE A N 1
ATOM 962 C CA . ILE A 1 121 ? -1.592 -16.353 -4.411 1.00 96.38 121 ILE A CA 1
ATOM 963 C C . ILE A 1 121 ? -0.142 -16.817 -4.638 1.00 96.38 121 ILE A C 1
ATOM 965 O O . ILE A 1 121 ? 0.515 -17.280 -3.701 1.00 96.38 121 ILE A O 1
ATOM 969 N N . GLN A 1 122 ? 0.361 -16.690 -5.869 1.00 96.19 122 GLN A N 1
ATOM 970 C CA . GLN A 1 122 ? 1.720 -17.084 -6.245 1.00 96.19 122 GLN A CA 1
ATOM 971 C C . GLN A 1 122 ? 2.775 -16.075 -5.773 1.00 96.19 122 GLN A C 1
ATOM 973 O O . GLN A 1 122 ? 3.759 -16.465 -5.142 1.00 96.19 122 GLN A O 1
ATOM 978 N N . GLU A 1 123 ? 2.576 -14.784 -6.053 1.00 96.06 123 GLU A N 1
ATOM 979 C CA . GLU A 1 123 ? 3.554 -13.730 -5.750 1.00 96.06 123 GLU A CA 1
ATOM 980 C C . GLU A 1 123 ? 3.597 -13.381 -4.254 1.00 96.06 123 GLU A C 1
ATOM 982 O O . GLU A 1 123 ? 4.655 -13.009 -3.739 1.00 96.06 123 GLU A O 1
ATOM 987 N N . LYS A 1 124 ? 2.472 -13.541 -3.541 1.00 97.25 124 LYS A N 1
ATOM 988 C CA . LYS A 1 124 ? 2.292 -13.164 -2.126 1.00 97.25 124 LYS A CA 1
ATOM 989 C C . LYS A 1 124 ? 2.802 -11.745 -1.824 1.00 97.25 124 LYS A C 1
ATOM 991 O O . LYS A 1 124 ? 3.688 -11.581 -0.975 1.00 97.25 124 LYS A O 1
ATOM 996 N N . PRO A 1 125 ? 2.280 -10.733 -2.538 1.00 97.44 125 PRO A N 1
ATOM 997 C CA . PRO A 1 125 ? 2.708 -9.349 -2.384 1.00 97.44 125 PRO A CA 1
ATOM 998 C C . PRO A 1 125 ? 2.397 -8.815 -0.980 1.00 97.44 125 PRO A C 1
ATOM 1000 O O . PRO A 1 125 ? 1.430 -9.222 -0.334 1.00 97.44 125 PRO A O 1
ATOM 1003 N N . ILE A 1 126 ? 3.216 -7.871 -0.525 1.00 98.00 126 ILE A N 1
ATOM 1004 C CA . ILE A 1 126 ? 3.004 -7.111 0.705 1.00 98.00 126 ILE A CA 1
ATOM 1005 C C . ILE A 1 126 ? 2.458 -5.746 0.299 1.00 98.00 126 ILE A C 1
ATOM 1007 O O . ILE A 1 126 ? 3.148 -4.961 -0.356 1.00 98.00 126 ILE A O 1
ATOM 1011 N N . LEU A 1 127 ? 1.213 -5.470 0.678 1.00 96.88 127 LEU A N 1
ATOM 1012 C CA . LEU A 1 127 ? 0.570 -4.191 0.394 1.00 96.88 127 LEU A CA 1
ATOM 1013 C C . LEU A 1 127 ? 1.183 -3.090 1.268 1.00 96.88 127 LEU A C 1
ATOM 1015 O O . LEU A 1 127 ? 1.412 -3.310 2.456 1.00 96.88 127 LEU A O 1
ATOM 1019 N N . ASN A 1 128 ? 1.450 -1.926 0.680 1.00 95.88 128 ASN A N 1
ATOM 1020 C CA . ASN A 1 128 ? 2.220 -0.856 1.306 1.00 95.88 128 ASN A CA 1
ATOM 1021 C C . ASN A 1 128 ? 1.425 0.454 1.365 1.00 95.88 128 ASN A C 1
ATOM 1023 O O . ASN A 1 128 ? 1.007 0.973 0.319 1.00 95.88 128 ASN A O 1
ATOM 1027 N N . PHE A 1 129 ? 1.245 0.962 2.587 1.00 93.81 129 PHE A N 1
ATOM 1028 C CA . PHE A 1 129 ? 0.574 2.220 2.898 1.00 93.81 129 PHE A CA 1
ATOM 1029 C C . PHE A 1 129 ? 1.481 3.210 3.625 1.00 93.81 129 PHE A C 1
ATOM 1031 O O . PHE A 1 129 ? 2.176 2.781 4.577 1.00 93.81 129 PHE A O 1
#

pLDDT: mean 94.77, std 3.12, range [72.56, 98.5]

Foldseek 3Di:
DDFADDDDFLQPAEDEQDDDPPPCSLVVLQVQLPDQQEPFADDDVVLVVLVVCVVVVVDDPRVSVNSVRVSSRVVLLCQLQLHPQACDPVDSRHCVSGPCSVNSVVSPVDDHDPCRSVVS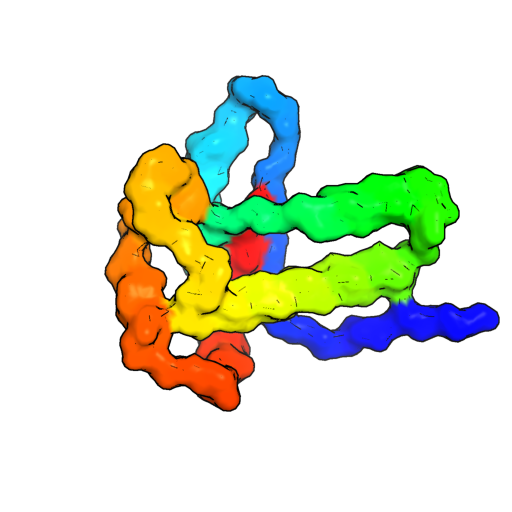VVRVHYYYD

Sequence (129 aa):
MVTLSRKNYFAEKIVFVDGLPGCGKTLFSSIISAMDKVELLSYSYEIEHICQLFYLEKIQLDAAKTMISIQTDLKLYNTMMGRDVNFRPSDLSSALNYYNPSKYFNRLNDVGDAAIPEKIIQEKPILNF